Protein AF-A0AAW1CT05-F1 (afdb_monomer_lite)

Foldseek 3Di:
DDDDDDDDDDDDDDDPVCVVVVDDDDDDDFQWKKKDQALVVVLVVLVVLVVVAQKWKWAADPQAFTKIWRDDPVDIDIDTDPRIGIPDHDDDPDGQIFMFGSVVVNVVSVCSVLVARMWMWTGDDQKIWIWGHHPPDIDIDITGGDDD

pLDDT: mean 89.84, std 6.8, range [55.78, 96.56]

Radius of gyration: 18.21 Å; chains: 1; bounding box: 52×45×51 Å

InterPro domains:
  IPR007150 HUS1/Mec3 [PF04005] (3-143)
  IPR007150 HUS1/Mec3 [PTHR12900] (3-127)
  IPR016580 HUS1 [PIRSF011312] (3-146)
  IPR046938 DNA clamp superfamily [SSF55979] (34-139)

Secondary structure (DSSP, 8-state):
-PPP-------PPPPGGGGGGGSPPPPP--SEEEEES-HHHHHHHHHHHTTT-SEEEEEE-TTSEEEEEEEETTEEEEEEEEEEEEEEE---SS--EEEEEHHHHHHHHGGGGG--SEEEEEEETTEEEEEEE-SS-EEEEEEEPPP-

Structure (mmCIF, N/CA/C/O backbone):
data_AF-A0AAW1CT05-F1
#
_entry.id   AF-A0AAW1CT05-F1
#
loop_
_atom_site.group_PDB
_atom_site.id
_atom_site.type_symbol
_atom_site.label_atom_id
_atom_site.label_alt_id
_atom_site.label_comp_id
_atom_site.label_asym_id
_atom_site.label_entity_id
_atom_site.label_seq_id
_atom_site.pdbx_PDB_ins_code
_atom_site.Cartn_x
_atom_site.Cartn_y
_atom_site.Cartn_z
_atom_site.occupancy
_atom_site.B_iso_or_equiv
_atom_site.auth_seq_id
_atom_site.auth_comp_id
_atom_site.auth_asym_id
_atom_site.auth_atom_id
_atom_site.pdbx_PDB_model_num
ATOM 1 N N . MET A 1 1 ? 34.060 -22.403 -15.574 1.00 58.44 1 MET A N 1
ATOM 2 C CA . MET A 1 1 ? 32.983 -22.557 -16.577 1.00 58.44 1 MET A CA 1
ATOM 3 C C . MET A 1 1 ? 31.707 -21.970 -16.004 1.00 58.44 1 MET A C 1
ATOM 5 O O . MET A 1 1 ? 31.146 -22.552 -15.084 1.00 58.44 1 MET A O 1
ATOM 9 N N . THR A 1 2 ? 31.275 -20.808 -16.482 1.00 70.44 2 THR A N 1
ATOM 10 C CA . THR A 1 2 ? 29.950 -20.262 -16.170 1.00 70.44 2 THR A CA 1
ATOM 11 C C . THR A 1 2 ? 28.932 -20.961 -17.069 1.00 70.44 2 THR A C 1
ATOM 13 O O . THR A 1 2 ? 29.054 -20.934 -18.290 1.00 70.44 2 THR A O 1
ATOM 16 N N . ARG A 1 3 ? 27.970 -21.674 -16.474 1.00 81.94 3 ARG A N 1
ATOM 17 C CA . ARG A 1 3 ? 26.861 -22.288 -17.217 1.00 81.94 3 ARG A CA 1
ATOM 18 C C . ARG A 1 3 ? 25.986 -21.156 -17.760 1.00 81.94 3 ARG A C 1
ATOM 20 O O . ARG A 1 3 ? 25.518 -20.344 -16.967 1.00 81.94 3 ARG A O 1
ATOM 27 N N . SER A 1 4 ? 25.796 -21.076 -19.076 1.00 86.38 4 SER A N 1
ATOM 28 C CA . SER A 1 4 ? 24.830 -20.145 -19.664 1.00 86.38 4 SER A CA 1
ATOM 29 C C . SER A 1 4 ? 23.422 -20.730 -19.556 1.00 86.38 4 SER A C 1
ATOM 31 O O . SER A 1 4 ? 23.219 -21.932 -19.726 1.00 86.38 4 SER A O 1
ATOM 33 N N . CYS A 1 5 ? 22.451 -19.879 -19.237 1.00 89.94 5 CYS A N 1
ATOM 34 C CA . CYS A 1 5 ? 21.036 -20.220 -19.220 1.00 89.94 5 CYS A CA 1
ATOM 35 C C . CYS A 1 5 ? 20.295 -19.177 -20.057 1.00 89.94 5 CYS A C 1
ATOM 37 O O . CYS A 1 5 ? 20.534 -17.979 -19.899 1.00 89.94 5 CYS A O 1
ATOM 39 N N . VAL A 1 6 ? 19.451 -19.644 -20.972 1.00 94.44 6 VAL A N 1
ATOM 40 C CA . VAL A 1 6 ? 18.609 -18.811 -21.835 1.00 94.44 6 VAL A CA 1
ATOM 41 C C . VAL A 1 6 ? 17.160 -19.092 -21.458 1.00 94.44 6 VAL A C 1
ATOM 43 O O . VAL A 1 6 ? 16.780 -20.254 -21.310 1.00 94.44 6 VAL A O 1
ATOM 46 N N . HIS A 1 7 ? 16.375 -18.031 -21.269 1.00 93.94 7 HIS A N 1
ATOM 47 C CA . HIS A 1 7 ? 14.960 -18.114 -20.919 1.00 93.94 7 HIS A CA 1
ATOM 48 C C . HIS A 1 7 ? 14.109 -17.534 -22.046 1.00 93.94 7 HIS A C 1
ATOM 50 O O . HIS A 1 7 ? 14.104 -16.321 -22.256 1.00 93.94 7 HIS A O 1
ATOM 56 N N . ASP A 1 8 ? 13.345 -18.393 -22.712 1.00 95.31 8 ASP A N 1
ATOM 57 C CA . ASP A 1 8 ? 12.330 -17.970 -23.672 1.00 95.31 8 ASP A CA 1
ATOM 58 C C . ASP A 1 8 ? 11.027 -17.679 -22.920 1.00 95.31 8 ASP A C 1
ATOM 60 O O . ASP A 1 8 ? 10.306 -18.589 -22.504 1.00 95.31 8 ASP A O 1
ATOM 64 N N . ILE A 1 9 ? 10.747 -16.394 -22.689 1.00 94.81 9 ILE A N 1
ATOM 65 C CA . ILE A 1 9 ? 9.544 -15.952 -21.978 1.00 94.81 9 ILE A CA 1
ATOM 66 C C . ILE A 1 9 ? 8.423 -15.750 -23.006 1.00 94.81 9 ILE A C 1
ATOM 68 O O . ILE A 1 9 ? 8.514 -14.827 -23.819 1.00 94.81 9 ILE A O 1
ATOM 72 N N . PRO A 1 10 ? 7.354 -16.567 -22.996 1.00 95.31 10 PRO A N 1
ATOM 73 C CA . PRO A 1 10 ? 6.242 -16.378 -23.915 1.00 95.31 10 PRO A CA 1
ATOM 74 C C . PRO A 1 10 ? 5.524 -15.063 -23.602 1.00 95.31 10 PRO A C 1
ATOM 76 O O . PRO A 1 10 ? 5.143 -14.799 -22.460 1.00 95.31 10 PRO A O 1
ATOM 79 N N . VAL A 1 11 ? 5.308 -14.248 -24.632 1.00 95.50 11 VAL A N 1
ATOM 80 C CA . VAL A 1 11 ? 4.586 -12.976 -24.528 1.00 95.50 11 VAL A CA 1
ATOM 81 C C . VAL A 1 11 ? 3.229 -13.078 -25.213 1.00 95.50 11 VAL A C 1
ATOM 83 O O . VAL A 1 11 ? 3.098 -13.658 -26.290 1.00 95.50 11 VAL A O 1
ATOM 86 N N . ARG A 1 12 ? 2.201 -12.491 -24.593 1.00 94.75 12 ARG A N 1
ATOM 87 C CA . ARG A 1 12 ? 0.873 -12.344 -25.197 1.00 94.75 12 ARG A CA 1
ATOM 88 C C . ARG A 1 12 ? 0.716 -10.921 -25.715 1.00 94.75 12 ARG A C 1
ATOM 90 O O . ARG A 1 12 ? 0.751 -9.978 -24.929 1.00 94.75 12 ARG A O 1
ATOM 97 N N . ILE A 1 13 ? 0.501 -10.777 -27.018 1.00 94.62 13 ILE A N 1
ATOM 98 C CA . ILE A 1 13 ? 0.248 -9.475 -27.642 1.00 94.62 13 ILE A CA 1
ATOM 99 C C . ILE A 1 13 ? -1.183 -9.037 -27.310 1.00 94.62 13 ILE A C 1
ATOM 101 O O . ILE A 1 13 ? -2.133 -9.795 -27.502 1.00 94.62 13 ILE A O 1
ATOM 105 N N . ILE A 1 14 ? -1.333 -7.815 -26.801 1.00 95.00 14 ILE A N 1
ATOM 106 C CA . ILE A 1 14 ? -2.635 -7.188 -26.552 1.00 95.00 14 ILE A CA 1
ATOM 107 C C . ILE A 1 14 ? -3.051 -6.444 -27.825 1.00 95.00 14 ILE A C 1
ATOM 109 O O . ILE A 1 14 ? -2.284 -5.622 -28.332 1.00 95.00 14 ILE A O 1
ATOM 113 N N . HIS A 1 15 ? -4.251 -6.724 -28.344 1.00 96.56 15 HIS A N 1
ATOM 114 C CA . HIS A 1 15 ? -4.772 -6.062 -29.545 1.00 96.56 15 HIS A CA 1
ATOM 115 C C . HIS A 1 15 ? -4.958 -4.553 -29.319 1.00 96.56 15 HIS A C 1
ATOM 117 O O . HIS A 1 15 ? -5.323 -4.137 -28.218 1.00 96.56 15 HIS A O 1
ATOM 123 N N . ILE A 1 16 ? -4.731 -3.745 -30.361 1.00 95.06 16 ILE A N 1
ATOM 124 C CA . ILE A 1 16 ? -4.710 -2.273 -30.277 1.00 95.06 16 ILE A CA 1
ATOM 125 C C . ILE A 1 16 ? -6.012 -1.675 -29.726 1.00 95.06 16 ILE A C 1
ATOM 127 O O . ILE A 1 16 ? -5.979 -0.667 -29.022 1.00 95.06 16 ILE A O 1
ATOM 131 N N . ASP A 1 17 ? -7.145 -2.336 -29.964 1.00 95.75 17 ASP A N 1
ATOM 132 C CA . ASP A 1 17 ? -8.456 -1.896 -29.474 1.00 95.75 17 ASP A CA 1
ATOM 133 C C . ASP A 1 17 ? -8.528 -1.840 -27.940 1.00 95.75 17 ASP A C 1
ATOM 135 O O . ASP A 1 17 ? -9.188 -0.961 -27.387 1.00 95.75 17 ASP A O 1
ATOM 139 N N . TYR A 1 18 ? -7.788 -2.716 -27.249 1.00 94.62 18 TYR A N 1
ATOM 140 C CA . TYR A 1 18 ? -7.754 -2.773 -25.785 1.00 94.62 18 TYR A CA 1
ATOM 141 C C . TYR A 1 18 ? -6.718 -1.835 -25.167 1.00 94.62 18 TYR A C 1
ATOM 143 O O . TYR A 1 18 ? -6.731 -1.632 -23.958 1.00 94.62 18 TYR A O 1
ATOM 151 N N . TRP A 1 19 ? -5.821 -1.220 -25.949 1.00 93.69 19 TRP A N 1
ATOM 152 C CA . TRP A 1 19 ? -4.735 -0.393 -25.394 1.00 93.69 19 TRP A CA 1
ATOM 153 C C . TRP A 1 19 ? -5.250 0.786 -24.566 1.00 93.69 19 TRP A C 1
ATOM 155 O O . TRP A 1 19 ? -4.570 1.250 -23.653 1.00 93.69 19 TRP A O 1
ATOM 165 N N . ARG A 1 20 ? -6.470 1.257 -24.850 1.00 92.44 20 ARG A N 1
ATOM 166 C CA . ARG A 1 20 ? -7.122 2.326 -24.083 1.00 92.44 20 ARG A CA 1
ATOM 167 C C . ARG A 1 20 ? -7.347 1.948 -22.614 1.00 92.44 20 ARG A C 1
ATOM 169 O O . ARG A 1 20 ? -7.324 2.846 -21.782 1.00 92.44 20 ARG A O 1
ATOM 176 N N . GLU A 1 21 ? -7.517 0.662 -22.308 1.00 91.50 21 GLU A N 1
ATOM 177 C CA . GLU A 1 21 ? -7.719 0.139 -20.948 1.00 91.50 21 GLU A CA 1
ATOM 178 C C . GLU A 1 21 ? -6.416 0.073 -20.134 1.00 91.50 21 GLU A C 1
ATOM 180 O O . GLU A 1 21 ? -6.458 0.017 -18.910 1.00 91.50 21 GLU A O 1
ATOM 185 N N . PHE A 1 22 ? -5.257 0.124 -20.799 1.00 89.56 22 PHE A N 1
ATOM 186 C CA . PHE A 1 22 ? -3.927 0.062 -20.176 1.00 89.56 22 PHE A CA 1
ATOM 187 C C . PHE A 1 22 ? -3.249 1.432 -20.086 1.00 89.56 22 PHE A C 1
ATOM 189 O O . PHE A 1 22 ? -2.034 1.520 -19.907 1.00 89.56 22 PHE A O 1
ATOM 196 N N . LYS A 1 23 ? -4.015 2.515 -20.249 1.00 88.56 23 LYS A N 1
ATOM 197 C CA . LYS A 1 23 ? -3.496 3.866 -20.039 1.00 88.56 23 LYS A CA 1
ATOM 198 C C . LYS A 1 23 ? -3.170 4.086 -18.568 1.00 88.56 23 LYS A C 1
ATOM 200 O O . LYS A 1 23 ? -3.836 3.557 -17.682 1.00 88.56 23 LYS A O 1
ATOM 205 N N . GLU A 1 24 ? -2.156 4.908 -18.332 1.00 84.00 24 GLU A N 1
ATOM 206 C CA . GLU A 1 24 ? -1.824 5.366 -16.991 1.00 84.00 24 GLU A CA 1
ATOM 207 C C . GLU A 1 24 ? -3.035 6.076 -16.354 1.00 84.00 24 GLU A C 1
ATOM 209 O O . GLU A 1 24 ? -3.719 6.847 -17.043 1.00 84.00 24 GLU A O 1
ATOM 214 N N . PRO A 1 25 ? -3.331 5.817 -15.067 1.00 84.19 25 PRO A N 1
ATOM 215 C CA . PRO A 1 25 ? -4.362 6.550 -14.350 1.00 84.19 25 PRO A CA 1
ATOM 216 C C . PRO A 1 25 ? -4.079 8.060 -14.375 1.00 84.19 25 PRO A C 1
ATOM 218 O O . PRO A 1 25 ? -2.925 8.470 -14.242 1.00 84.19 25 PRO A O 1
ATOM 221 N N . PRO A 1 26 ? -5.106 8.913 -14.525 1.00 80.69 26 PRO A N 1
ATOM 222 C CA . PRO A 1 26 ? -4.906 10.354 -14.488 1.00 80.69 26 PRO A CA 1
ATOM 223 C C . PRO A 1 26 ? -4.407 10.801 -13.109 1.00 80.69 26 PRO A C 1
ATOM 225 O O . PRO A 1 26 ? -4.729 10.194 -12.085 1.00 80.69 26 PRO A O 1
ATOM 228 N N . VAL A 1 27 ? -3.657 11.903 -13.081 1.00 76.44 27 VAL A N 1
ATOM 229 C CA . VAL A 1 27 ? -3.294 12.573 -11.828 1.00 76.44 27 VAL A CA 1
ATOM 230 C C . VAL A 1 27 ? -4.569 13.115 -11.181 1.00 76.44 27 VAL A C 1
ATOM 232 O O . VAL A 1 27 ? -5.356 13.796 -11.835 1.00 76.44 27 VAL A O 1
ATOM 235 N N . LEU A 1 28 ? -4.777 12.784 -9.908 1.00 79.38 28 LEU A N 1
ATOM 236 C CA . LEU A 1 28 ? -5.954 13.177 -9.131 1.00 79.38 28 LEU A CA 1
ATOM 237 C C . LEU A 1 28 ? -5.635 14.389 -8.244 1.00 79.38 28 LEU A C 1
ATOM 239 O O . LEU A 1 28 ? -4.482 14.595 -7.861 1.00 79.38 28 LEU A O 1
ATOM 243 N N . GLU A 1 29 ? -6.656 15.164 -7.878 1.00 84.06 29 GLU A N 1
ATOM 244 C CA . GLU A 1 29 ? -6.528 16.268 -6.917 1.00 84.06 29 GLU A CA 1
ATOM 245 C C . GLU A 1 29 ? -6.493 15.729 -5.483 1.00 84.06 29 GLU A C 1
ATOM 247 O O . GLU A 1 29 ? -7.518 15.517 -4.845 1.00 84.06 29 GLU A O 1
ATOM 252 N N . TYR A 1 30 ? -5.301 15.443 -4.971 1.00 88.38 30 TYR A N 1
ATOM 253 C CA . TYR A 1 30 ? -5.159 14.776 -3.678 1.00 88.38 30 TYR A CA 1
ATOM 254 C C . TYR A 1 30 ? -5.579 15.660 -2.495 1.00 88.38 30 TYR A C 1
ATOM 256 O O . TYR A 1 30 ? -5.053 16.755 -2.311 1.00 88.38 30 TYR A O 1
ATOM 264 N N . SER A 1 31 ? -6.450 15.131 -1.633 1.00 89.75 31 SER A N 1
ATOM 265 C CA . SER A 1 31 ? -6.913 15.770 -0.395 1.00 89.75 31 SER A CA 1
ATOM 266 C C . SER A 1 31 ? -5.798 15.882 0.646 1.00 89.75 31 SER A C 1
ATOM 268 O O . SER A 1 31 ? -5.717 16.869 1.369 1.00 89.75 31 SER A O 1
ATOM 270 N N . ALA A 1 32 ? -4.916 14.880 0.712 1.00 91.88 32 ALA A N 1
ATOM 271 C CA . ALA A 1 32 ? -3.733 14.893 1.567 1.00 91.88 32 ALA A CA 1
ATOM 272 C C . ALA A 1 32 ? -2.582 14.096 0.960 1.00 91.88 32 ALA A C 1
ATOM 274 O O . ALA A 1 32 ? -2.789 13.146 0.203 1.00 91.88 32 ALA A O 1
ATOM 275 N N . THR A 1 33 ? -1.360 14.454 1.341 1.00 94.00 33 THR A N 1
ATOM 276 C CA . THR A 1 33 ? -0.134 13.734 0.999 1.00 94.00 33 THR A CA 1
ATOM 277 C C . THR A 1 33 ? 0.717 13.520 2.238 1.00 94.00 33 THR A C 1
ATOM 279 O O . THR A 1 33 ? 1.074 14.478 2.918 1.00 94.00 33 THR A O 1
ATOM 282 N N . ILE A 1 34 ? 1.089 12.270 2.495 1.00 94.69 34 ILE A N 1
ATOM 283 C CA . ILE A 1 34 ? 1.986 11.868 3.578 1.00 94.69 34 ILE A CA 1
ATOM 284 C C . ILE A 1 34 ? 3.281 11.332 2.979 1.00 94.69 34 ILE A C 1
ATOM 286 O O . ILE A 1 34 ? 3.262 10.545 2.032 1.00 94.69 34 ILE A O 1
ATOM 290 N N . GLU A 1 35 ? 4.407 11.706 3.574 1.00 93.75 35 GLU A N 1
ATOM 291 C CA . GLU A 1 35 ? 5.710 11.164 3.211 1.00 93.75 35 GLU A CA 1
ATOM 292 C C . GLU A 1 35 ? 6.127 10.043 4.164 1.00 93.75 35 GLU A C 1
ATOM 294 O O . GLU A 1 35 ? 6.135 10.204 5.381 1.00 93.75 35 GLU A O 1
ATOM 299 N N . ILE A 1 36 ? 6.520 8.898 3.607 1.00 92.31 36 ILE A N 1
ATOM 300 C CA . ILE A 1 36 ? 7.064 7.765 4.352 1.00 92.31 36 ILE A CA 1
ATOM 301 C C . ILE A 1 36 ? 8.496 7.509 3.891 1.00 92.31 36 ILE A C 1
ATOM 303 O O . ILE A 1 36 ? 8.740 7.108 2.752 1.00 92.31 36 ILE A O 1
ATOM 307 N N . GLY A 1 37 ? 9.447 7.679 4.811 1.00 85.38 37 GLY A N 1
ATOM 308 C CA . GLY A 1 37 ? 10.859 7.396 4.540 1.00 85.38 37 GLY A CA 1
ATOM 309 C C . GLY A 1 37 ? 11.216 5.905 4.561 1.00 85.38 37 GLY A C 1
ATOM 310 O O . GLY A 1 37 ? 12.182 5.494 3.931 1.00 85.38 37 GLY A O 1
ATOM 311 N N . ASN A 1 38 ? 10.469 5.066 5.290 1.00 83.56 38 ASN A N 1
ATOM 312 C CA . ASN A 1 38 ? 10.747 3.628 5.359 1.00 83.56 38 ASN A CA 1
ATOM 313 C C . ASN A 1 38 ? 9.466 2.792 5.510 1.00 83.56 38 ASN A C 1
ATOM 315 O O . ASN A 1 38 ? 8.825 2.796 6.567 1.00 83.56 38 ASN A O 1
ATOM 319 N N . LEU A 1 39 ? 9.145 2.014 4.472 1.00 89.50 39 LEU A N 1
ATOM 320 C CA . LEU A 1 39 ? 7.961 1.152 4.424 1.00 89.50 39 LEU A CA 1
ATOM 321 C C . LEU A 1 39 ? 8.018 -0.036 5.395 1.00 89.50 39 LEU A C 1
ATOM 323 O O . LEU A 1 39 ? 6.969 -0.532 5.802 1.00 89.50 39 LEU A O 1
ATOM 327 N N . LYS A 1 40 ? 9.203 -0.454 5.853 1.00 90.38 40 LYS A N 1
ATOM 328 C CA . LYS A 1 40 ? 9.382 -1.652 6.689 1.00 90.38 40 LYS A CA 1
ATOM 329 C C . LYS A 1 40 ? 8.675 -1.589 8.021 1.00 90.38 40 LYS A C 1
ATOM 331 O O . LYS A 1 40 ? 8.119 -2.586 8.486 1.00 90.38 40 LYS A O 1
ATOM 336 N N . LYS A 1 41 ? 8.668 -0.413 8.646 1.00 90.19 41 LYS A N 1
ATOM 337 C CA . LYS A 1 41 ? 7.947 -0.216 9.909 1.00 90.19 41 LYS A CA 1
ATOM 338 C C . LYS A 1 41 ? 6.441 -0.362 9.694 1.00 90.19 41 LYS A C 1
ATOM 340 O O . LYS A 1 41 ? 5.795 -1.068 10.463 1.00 90.19 41 LYS A O 1
ATOM 345 N N . VAL A 1 42 ? 5.916 0.235 8.626 1.00 92.56 42 VAL A N 1
ATOM 346 C CA . VAL A 1 42 ? 4.495 0.156 8.260 1.00 92.56 42 VAL A CA 1
ATOM 347 C C . VAL A 1 42 ? 4.120 -1.287 7.917 1.00 92.56 42 VAL A C 1
ATOM 349 O O . VAL A 1 42 ? 3.189 -1.832 8.506 1.00 92.56 42 VAL A O 1
ATOM 352 N N . ARG A 1 43 ? 4.911 -1.960 7.070 1.00 94.06 43 ARG A N 1
ATOM 353 C CA . ARG A 1 43 ? 4.724 -3.369 6.694 1.00 94.06 43 ARG A CA 1
ATOM 354 C C . ARG A 1 43 ? 4.663 -4.284 7.910 1.00 94.06 43 ARG A C 1
ATOM 356 O O . ARG A 1 43 ? 3.747 -5.091 8.016 1.00 94.06 43 ARG A O 1
ATOM 363 N N . ASN A 1 44 ? 5.610 -4.153 8.839 1.00 93.81 44 ASN A N 1
ATOM 364 C CA . ASN A 1 44 ? 5.670 -4.996 1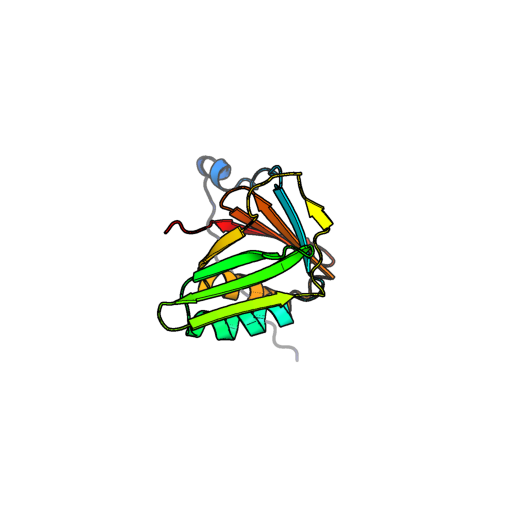0.035 1.00 93.81 44 ASN A CA 1
ATOM 365 C C . ASN A 1 44 ? 4.434 -4.838 10.932 1.00 93.81 44 ASN A C 1
ATOM 367 O O . ASN A 1 44 ? 4.002 -5.810 11.552 1.00 93.81 44 ASN A O 1
ATOM 371 N N . VAL A 1 45 ? 3.871 -3.629 11.015 1.00 94.31 45 VAL A N 1
ATOM 372 C CA . VAL A 1 45 ? 2.620 -3.386 11.746 1.00 94.31 45 VAL A CA 1
ATOM 373 C C . VAL A 1 45 ? 1.451 -4.035 11.007 1.00 94.31 45 VAL A C 1
ATOM 375 O O . VAL A 1 45 ? 0.715 -4.816 11.607 1.00 94.31 45 VAL A O 1
ATOM 378 N N . ILE A 1 46 ? 1.332 -3.810 9.696 1.00 95.25 46 ILE A N 1
ATOM 379 C CA . ILE A 1 46 ? 0.281 -4.411 8.863 1.00 95.25 46 ILE A CA 1
ATOM 380 C C . ILE A 1 46 ? 0.339 -5.948 8.874 1.00 95.25 46 ILE A C 1
ATOM 382 O O . ILE A 1 46 ? -0.700 -6.597 8.941 1.00 95.25 46 ILE A O 1
ATOM 386 N N . GLU A 1 47 ? 1.528 -6.554 8.882 1.00 95.44 47 GLU A N 1
ATOM 387 C CA . GLU A 1 47 ? 1.726 -8.009 8.993 1.00 95.44 47 GLU A CA 1
ATOM 388 C C . GLU A 1 47 ? 1.086 -8.591 10.263 1.00 95.44 47 GLU A C 1
ATOM 390 O O . GLU A 1 47 ? 0.594 -9.720 10.251 1.00 95.44 47 GLU A O 1
ATOM 395 N N . ARG A 1 48 ? 1.078 -7.827 11.361 1.00 94.69 48 ARG A N 1
ATOM 396 C CA . ARG A 1 48 ? 0.422 -8.223 12.614 1.00 94.69 48 ARG A CA 1
ATOM 397 C C . ARG A 1 48 ? -1.075 -7.931 12.562 1.00 94.69 48 ARG A C 1
ATOM 399 O O . ARG A 1 48 ? -1.866 -8.815 12.876 1.00 94.69 48 ARG A O 1
ATOM 406 N N . LEU A 1 49 ? -1.461 -6.734 12.117 1.00 93.88 49 LEU A N 1
ATOM 407 C CA . LEU A 1 49 ? -2.862 -6.302 12.079 1.00 93.88 49 LEU A CA 1
ATOM 408 C C . LEU A 1 49 ? -3.718 -7.135 11.116 1.00 93.88 49 LEU A C 1
ATOM 410 O O . LEU A 1 49 ? -4.844 -7.474 11.466 1.00 93.88 49 LEU A O 1
ATOM 414 N N . LYS A 1 50 ? -3.178 -7.566 9.967 1.00 94.44 50 LYS A N 1
ATOM 415 C CA . LYS A 1 50 ? -3.907 -8.404 8.992 1.00 94.44 50 LYS A CA 1
ATOM 416 C C . LYS A 1 50 ? -4.343 -9.766 9.547 1.00 94.44 50 LYS A C 1
ATOM 418 O O . LYS A 1 50 ? -5.184 -10.428 8.946 1.00 94.44 50 LYS A O 1
ATOM 423 N N . LYS A 1 51 ? -3.723 -10.226 10.644 1.00 93.44 51 LYS A N 1
ATOM 424 C CA . LYS A 1 51 ? -4.095 -11.471 11.339 1.00 93.44 51 LYS A CA 1
ATOM 425 C C . LYS A 1 51 ? -5.282 -11.269 12.280 1.00 93.44 51 LYS A C 1
ATOM 427 O O . LYS A 1 51 ? -5.910 -12.249 12.658 1.00 93.44 51 LYS A O 1
ATOM 432 N N . LEU A 1 52 ? -5.551 -10.022 12.665 1.00 92.38 52 LEU A N 1
ATOM 433 C CA . LEU A 1 52 ? -6.583 -9.647 13.628 1.00 92.38 52 LEU A CA 1
ATOM 434 C C . LEU A 1 52 ? -7.824 -9.069 12.935 1.00 92.38 52 LEU A C 1
ATOM 436 O O . LEU A 1 52 ? -8.938 -9.402 13.324 1.00 92.38 52 LEU A O 1
ATOM 440 N N . CYS A 1 53 ? -7.631 -8.248 11.895 1.00 92.88 53 CYS A N 1
ATOM 441 C CA . CYS A 1 53 ? -8.708 -7.665 11.096 1.00 92.88 53 CYS A CA 1
ATOM 442 C C . CYS A 1 53 ? -8.466 -7.851 9.590 1.00 92.88 53 CYS A C 1
ATOM 444 O O . CYS A 1 53 ? -7.340 -7.668 9.119 1.00 92.88 53 CYS A O 1
ATOM 446 N N . PRO A 1 54 ? -9.523 -8.138 8.806 1.00 93.94 54 PRO A N 1
ATOM 447 C CA . PRO A 1 54 ? -9.439 -8.164 7.346 1.00 93.94 54 PRO A CA 1
ATOM 448 C C . PRO A 1 54 ? -9.307 -6.763 6.734 1.00 93.94 54 PRO A C 1
ATOM 450 O O . PRO A 1 54 ? -8.791 -6.636 5.626 1.00 93.94 54 PRO A O 1
ATOM 453 N N . TYR A 1 55 ? -9.728 -5.720 7.455 1.00 94.94 55 TYR A N 1
ATOM 454 C CA . TYR A 1 55 ? -9.701 -4.333 6.998 1.00 94.94 55 TYR A CA 1
ATOM 455 C C . TYR A 1 55 ? -8.987 -3.429 7.996 1.00 94.94 55 TYR A C 1
ATOM 457 O O . TYR A 1 55 ? -9.056 -3.649 9.206 1.00 94.94 55 TYR A O 1
ATOM 465 N N . ILE A 1 56 ? -8.316 -2.404 7.476 1.00 95.06 56 ILE A N 1
ATOM 466 C CA . ILE A 1 56 ? -7.576 -1.410 8.255 1.00 95.06 56 ILE A CA 1
ATOM 467 C C . ILE A 1 56 ? -7.969 -0.025 7.745 1.00 95.06 56 ILE A C 1
ATOM 469 O O . ILE A 1 56 ? -7.966 0.215 6.537 1.00 95.06 56 ILE A O 1
ATOM 473 N N . LYS A 1 57 ? -8.313 0.878 8.663 1.00 94.31 57 LYS A N 1
ATOM 474 C CA . LYS A 1 57 ? -8.496 2.304 8.376 1.00 94.31 57 LYS A CA 1
ATOM 475 C C . LYS A 1 57 ? -7.108 2.951 8.319 1.00 94.31 57 LYS A C 1
ATOM 477 O O . LYS A 1 57 ? -6.345 2.839 9.278 1.00 94.31 57 LYS A O 1
ATOM 482 N N . LEU A 1 58 ? -6.766 3.573 7.197 1.00 94.19 58 LEU A N 1
ATOM 483 C CA . LEU A 1 58 ? -5.522 4.311 6.968 1.00 94.19 58 LEU A CA 1
ATOM 484 C C . LEU A 1 58 ? -5.871 5.786 6.773 1.00 94.19 58 LEU A C 1
ATOM 486 O O . LEU A 1 58 ? -6.763 6.086 5.987 1.00 94.19 58 LEU A O 1
ATOM 490 N N . GLY A 1 59 ? -5.183 6.696 7.450 1.00 92.75 59 GLY A N 1
ATOM 491 C CA . GLY A 1 59 ? -5.491 8.123 7.369 1.00 92.75 59 GLY A CA 1
ATOM 492 C C . GLY A 1 59 ? -4.459 8.994 8.068 1.00 92.75 59 GLY A C 1
ATOM 493 O O . GLY A 1 59 ? -3.317 8.576 8.283 1.00 92.75 59 GLY A O 1
ATOM 494 N N . THR A 1 60 ? -4.877 10.195 8.446 1.00 91.31 60 THR A N 1
ATOM 495 C CA . THR A 1 60 ? -4.070 11.171 9.188 1.00 91.31 60 THR A CA 1
ATOM 496 C C . THR A 1 60 ? -4.543 11.297 10.636 1.00 91.31 60 THR A C 1
ATOM 498 O O . THR A 1 60 ? -5.738 11.288 10.906 1.00 91.31 60 THR A O 1
ATOM 501 N N . SER A 1 61 ? -3.620 11.448 11.585 1.00 89.88 61 SER A N 1
ATOM 502 C CA . SER A 1 61 ? -3.941 11.872 12.951 1.00 89.88 61 SER A CA 1
ATOM 503 C C . SER A 1 61 ? -4.223 13.376 13.009 1.00 89.88 61 SER A C 1
ATOM 505 O O . SER A 1 61 ? -3.779 14.115 12.135 1.00 89.88 61 SER A O 1
ATOM 507 N N . GLN A 1 62 ? -4.836 13.844 14.101 1.00 84.69 62 GLN A N 1
ATOM 508 C CA . GLN A 1 62 ? -5.020 15.280 14.380 1.00 84.69 62 GLN A CA 1
ATOM 509 C C . GLN A 1 62 ? -3.692 16.058 14.370 1.00 84.69 62 GLN A C 1
ATOM 511 O O . GLN A 1 62 ? -3.638 17.181 13.887 1.00 84.69 62 GLN A O 1
ATOM 516 N N . ASP A 1 63 ? -2.601 15.424 14.810 1.00 85.38 63 ASP A N 1
ATOM 517 C CA . ASP A 1 63 ? -1.255 16.017 14.788 1.00 85.38 63 ASP A CA 1
ATOM 518 C C . ASP A 1 63 ? -0.557 15.960 13.407 1.00 85.38 63 ASP A C 1
ATOM 520 O O . ASP A 1 63 ? 0.634 16.246 13.304 1.00 85.38 63 ASP A O 1
ATOM 524 N N . GLY A 1 64 ? -1.249 15.527 12.345 1.00 87.62 64 GLY A N 1
ATOM 525 C CA . GLY A 1 64 ? -0.691 15.477 10.989 1.00 87.62 64 GLY A CA 1
ATOM 526 C C . GLY A 1 64 ? 0.305 14.337 10.741 1.00 87.62 64 GLY A C 1
ATOM 527 O O . GLY A 1 64 ? 1.241 14.495 9.962 1.00 87.62 64 GLY A O 1
ATOM 528 N N . PHE A 1 65 ? 0.134 13.176 11.379 1.00 92.31 65 PHE A N 1
ATOM 529 C CA . PHE A 1 65 ? 0.946 11.979 11.128 1.00 92.31 65 PHE A CA 1
ATOM 530 C C . PHE A 1 65 ? 0.121 10.861 10.498 1.00 92.31 65 PHE A C 1
ATOM 532 O O . PHE A 1 65 ? -1.093 10.798 10.670 1.00 92.31 65 PHE A O 1
ATOM 539 N N . LEU A 1 66 ? 0.778 9.913 9.829 1.00 94.06 66 LEU A N 1
ATOM 540 C CA . LEU A 1 66 ? 0.112 8.690 9.380 1.00 94.06 66 LEU A CA 1
ATOM 541 C C . LEU A 1 66 ? -0.483 7.923 10.567 1.00 94.06 66 LEU A C 1
ATOM 543 O O . LEU A 1 66 ? 0.223 7.576 11.521 1.00 94.06 66 LEU A O 1
ATOM 547 N N . CYS A 1 67 ? -1.764 7.591 10.457 1.00 94.44 67 CYS A N 1
ATOM 548 C CA . CYS A 1 67 ? -2.517 6.823 11.434 1.00 94.44 67 CYS A CA 1
ATOM 549 C C . CYS A 1 67 ? -3.079 5.547 10.797 1.00 94.44 67 CYS A C 1
ATOM 551 O O . CYS A 1 67 ? -3.562 5.557 9.663 1.00 94.44 67 CYS A O 1
ATOM 553 N N . MET A 1 68 ? -3.013 4.440 11.537 1.00 94.31 68 MET A N 1
ATOM 554 C CA . MET A 1 68 ? -3.628 3.165 11.177 1.00 94.31 68 MET A CA 1
ATOM 555 C C . MET A 1 68 ? -4.506 2.675 12.313 1.00 94.31 68 MET A C 1
ATOM 557 O O . MET A 1 68 ? -4.017 2.541 13.433 1.00 94.31 68 MET A O 1
ATOM 561 N N . ALA A 1 69 ? -5.756 2.344 12.018 1.00 94.06 69 ALA A N 1
ATOM 562 C CA . ALA A 1 69 ? -6.679 1.772 12.984 1.00 94.06 69 ALA A CA 1
ATOM 563 C C . ALA A 1 69 ? -7.214 0.417 12.503 1.00 94.06 69 ALA A C 1
ATOM 565 O O . ALA A 1 69 ? -7.669 0.266 11.366 1.00 94.06 69 ALA A O 1
ATOM 566 N N . ALA A 1 70 ? -7.151 -0.576 13.384 1.00 94.50 70 ALA A N 1
ATOM 567 C CA . ALA A 1 70 ? -7.779 -1.877 13.221 1.00 94.50 70 ALA A CA 1
ATOM 568 C C . ALA A 1 70 ? -8.812 -2.052 14.333 1.00 94.50 70 ALA A C 1
ATOM 570 O O . ALA A 1 70 ? -8.478 -2.008 15.518 1.00 94.50 70 ALA A O 1
ATOM 571 N N . GLU A 1 71 ? -10.060 -2.248 13.931 1.00 91.94 71 GLU A N 1
ATOM 572 C CA . GLU A 1 71 ? -11.212 -2.262 14.823 1.00 91.94 71 GLU A CA 1
ATOM 573 C C . GLU A 1 71 ? -12.020 -3.544 14.616 1.00 91.94 71 GLU A C 1
ATOM 575 O O . GLU A 1 71 ? -12.221 -3.997 13.484 1.00 91.94 71 GLU A O 1
ATOM 580 N N . SER A 1 72 ? -12.449 -4.133 15.727 1.00 89.50 72 SER A N 1
ATOM 581 C CA . SER A 1 72 ? -13.309 -5.308 15.817 1.00 89.50 72 SER A CA 1
ATOM 582 C C . SER A 1 72 ? -14.177 -5.189 17.073 1.00 89.50 72 SER A C 1
ATOM 584 O O . SER A 1 72 ? -13.929 -4.349 17.933 1.00 89.50 72 SER A O 1
ATOM 586 N N . GLN A 1 73 ? -15.164 -6.069 17.238 1.00 90.50 73 GLN A N 1
ATOM 587 C CA . GLN A 1 73 ? -16.013 -6.095 18.435 1.00 90.50 73 GLN A CA 1
ATOM 588 C C . GLN A 1 73 ? -15.216 -6.302 19.734 1.00 90.50 73 GLN A C 1
ATOM 590 O O . GLN A 1 73 ? -15.630 -5.847 20.794 1.00 90.50 73 GLN A O 1
ATOM 595 N N . ALA A 1 74 ? -14.076 -6.994 19.659 1.00 91.56 74 ALA A N 1
ATOM 596 C CA . ALA A 1 74 ? -13.270 -7.340 20.827 1.00 91.56 74 ALA A CA 1
ATOM 597 C C . ALA A 1 74 ? -12.100 -6.379 21.093 1.00 91.56 74 ALA A C 1
ATOM 599 O O . ALA A 1 74 ? -11.509 -6.434 22.171 1.00 91.56 74 ALA A O 1
ATOM 600 N N . PHE A 1 75 ? -11.709 -5.544 20.125 1.00 92.31 75 PHE A N 1
ATOM 601 C CA . PHE A 1 75 ? -10.540 -4.680 20.276 1.00 92.31 75 PHE A CA 1
ATOM 602 C C . PHE A 1 75 ? -10.569 -3.468 19.348 1.00 92.31 75 PHE A C 1
ATOM 604 O O . PHE A 1 75 ? -11.104 -3.507 18.241 1.00 92.31 75 PHE A O 1
ATOM 611 N N . ASN A 1 76 ? -9.863 -2.427 19.778 1.00 93.75 76 ASN A N 1
ATOM 612 C CA . ASN A 1 76 ? -9.489 -1.293 18.953 1.00 93.75 76 ASN A CA 1
ATOM 613 C C . ASN A 1 76 ? -7.979 -1.074 19.094 1.00 93.75 76 ASN A C 1
ATOM 615 O O . ASN A 1 76 ? -7.464 -0.914 20.202 1.00 93.75 76 ASN A O 1
ATOM 619 N N . CYS A 1 77 ? -7.261 -1.126 17.976 1.00 94.62 77 CYS A N 1
ATOM 620 C CA . CYS A 1 77 ? -5.826 -0.903 17.921 1.00 94.62 77 CYS A CA 1
ATOM 621 C C . CYS A 1 77 ? -5.527 0.261 16.982 1.00 94.62 77 CYS A C 1
ATOM 623 O O . CYS A 1 77 ? -5.801 0.177 15.786 1.00 94.62 77 CYS A O 1
ATOM 625 N N . ILE A 1 78 ? -4.911 1.313 17.519 1.00 94.25 78 ILE A N 1
ATOM 626 C CA . ILE A 1 78 ? -4.501 2.499 16.767 1.00 94.25 78 ILE A CA 1
ATOM 627 C C . ILE A 1 78 ? -2.977 2.598 16.808 1.00 94.25 78 ILE A C 1
ATOM 629 O O . ILE A 1 78 ? -2.359 2.495 17.866 1.00 94.25 78 ILE A O 1
ATOM 633 N N . THR A 1 79 ? -2.360 2.786 15.646 1.00 94.69 79 THR A N 1
ATOM 634 C CA . THR A 1 79 ? -0.916 2.977 15.491 1.00 94.69 79 THR A CA 1
ATOM 635 C C . THR A 1 79 ? -0.642 4.295 14.780 1.00 94.69 79 THR A C 1
ATOM 637 O O . THR A 1 79 ? -1.091 4.496 13.655 1.00 94.69 79 THR A O 1
ATOM 640 N N . ILE A 1 80 ? 0.148 5.163 15.412 1.00 94.88 80 ILE A N 1
ATOM 641 C CA . ILE A 1 80 ? 0.535 6.473 14.873 1.00 94.88 80 ILE A CA 1
ATOM 642 C C . ILE A 1 80 ? 2.022 6.450 14.506 1.00 94.88 80 ILE A C 1
ATOM 644 O O . ILE A 1 80 ? 2.875 6.110 15.333 1.00 94.88 80 ILE A O 1
ATOM 648 N N . PHE A 1 81 ? 2.355 6.841 13.276 1.00 93.62 81 PHE A N 1
ATOM 649 C CA . PHE A 1 81 ? 3.730 6.884 12.778 1.00 93.62 81 PHE A CA 1
ATOM 650 C C . PHE A 1 81 ? 4.262 8.314 12.786 1.00 93.62 81 PHE A C 1
ATOM 652 O O . PHE A 1 81 ? 4.206 9.022 11.788 1.00 93.62 81 PHE A O 1
ATOM 659 N N . LYS A 1 82 ? 4.895 8.705 13.894 1.00 90.88 82 LYS A N 1
ATOM 660 C CA . LYS A 1 82 ? 5.490 10.047 14.065 1.00 90.88 82 LYS A CA 1
ATOM 661 C C . LYS A 1 82 ? 6.563 10.420 13.027 1.00 90.88 82 LYS A C 1
ATOM 663 O O . LYS A 1 82 ? 6.869 11.587 12.853 1.00 90.88 82 LYS A O 1
ATOM 668 N N . ASN A 1 83 ? 7.142 9.433 12.338 1.00 88.62 83 ASN A N 1
ATOM 669 C CA . ASN A 1 83 ? 8.144 9.647 11.282 1.00 88.62 83 ASN A CA 1
ATOM 670 C C . ASN A 1 83 ? 7.532 9.694 9.871 1.00 88.62 83 ASN A C 1
ATOM 672 O O . ASN A 1 83 ? 8.267 9.577 8.893 1.00 88.62 83 ASN A O 1
ATOM 676 N N . ALA A 1 84 ? 6.205 9.761 9.767 1.00 91.94 84 ALA A N 1
ATOM 677 C CA . ALA A 1 84 ? 5.485 9.882 8.510 1.00 91.94 84 ALA A CA 1
ATOM 678 C C . ALA A 1 84 ? 4.561 11.107 8.580 1.00 91.94 84 ALA A C 1
ATOM 680 O O . ALA A 1 84 ? 3.363 10.950 8.839 1.00 91.94 84 ALA A O 1
ATOM 681 N N . PRO A 1 85 ? 5.128 12.322 8.469 1.00 92.62 85 PRO A N 1
ATOM 682 C CA . PRO A 1 85 ? 4.365 13.551 8.566 1.00 92.62 85 PRO A CA 1
ATOM 683 C C . PRO A 1 85 ? 3.570 13.822 7.288 1.00 92.62 85 PRO A C 1
ATOM 685 O O . PRO A 1 85 ? 3.954 13.452 6.171 1.00 92.62 85 PRO A O 1
ATOM 688 N N . LEU A 1 86 ? 2.470 14.529 7.475 1.00 92.12 86 LEU A N 1
ATOM 689 C CA . LEU A 1 86 ? 1.702 15.170 6.431 1.00 92.12 86 LEU A CA 1
ATOM 690 C C . LEU A 1 86 ? 2.554 16.258 5.762 1.00 92.12 86 LEU A C 1
ATOM 692 O O . LEU A 1 86 ? 3.170 17.087 6.425 1.00 92.12 86 LEU A O 1
ATOM 696 N N . THR A 1 87 ? 2.609 16.231 4.436 1.00 90.25 87 THR A N 1
ATOM 697 C CA . THR A 1 87 ? 3.352 17.195 3.612 1.00 90.25 87 THR A CA 1
ATOM 698 C C . THR A 1 87 ? 2.429 18.233 2.983 1.00 90.25 87 THR A C 1
ATOM 700 O O . THR A 1 87 ? 2.815 19.385 2.825 1.00 90.25 87 THR A O 1
ATOM 703 N N . ALA A 1 88 ? 1.215 17.826 2.612 1.00 86.62 88 ALA A N 1
ATOM 704 C CA . ALA A 1 88 ? 0.210 18.702 2.025 1.00 86.62 88 ALA A CA 1
ATOM 705 C C . ALA A 1 88 ? -1.186 18.214 2.412 1.00 86.62 88 ALA A C 1
ATOM 707 O O . ALA A 1 88 ? -1.411 17.005 2.461 1.00 86.62 88 ALA A O 1
ATOM 708 N N . GLN A 1 89 ? -2.107 19.143 2.647 1.00 85.00 89 GLN A N 1
ATOM 709 C CA . GLN A 1 89 ? -3.520 18.874 2.891 1.00 85.00 89 GLN A CA 1
ATOM 710 C C . GLN A 1 89 ? -4.351 20.041 2.359 1.00 85.00 89 GLN A C 1
ATOM 712 O O . GLN A 1 89 ? -3.950 21.196 2.491 1.00 85.00 89 GLN A O 1
ATOM 717 N N . ILE A 1 90 ? -5.488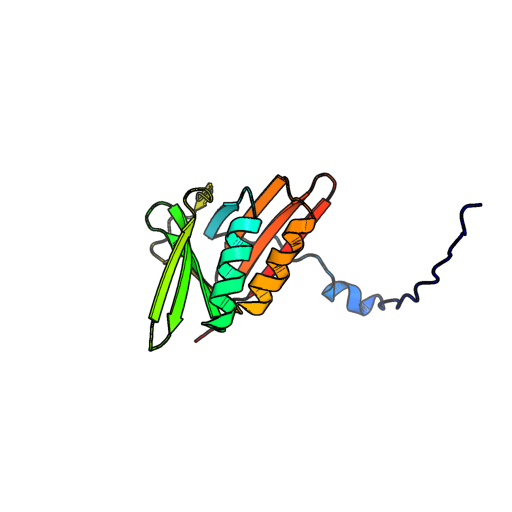 19.723 1.749 1.00 83.38 90 ILE A N 1
ATOM 718 C CA . ILE A 1 90 ? -6.524 20.698 1.411 1.00 83.38 90 ILE A CA 1
ATOM 719 C C . ILE A 1 90 ? -7.335 20.958 2.683 1.00 83.38 90 ILE A C 1
ATOM 721 O O . ILE A 1 90 ? -7.673 20.014 3.395 1.00 83.38 90 ILE A O 1
ATOM 725 N N . GLU A 1 91 ? -7.622 22.223 2.989 1.00 72.19 91 GLU A N 1
ATOM 726 C CA . GLU A 1 91 ? -8.456 22.592 4.136 1.00 72.19 91 GLU A CA 1
ATOM 727 C C . GLU A 1 91 ? -9.870 22.023 3.955 1.00 72.19 91 GLU A C 1
ATOM 729 O O . GLU A 1 91 ? -10.686 22.545 3.197 1.00 72.19 91 GLU A O 1
ATOM 734 N N . THR A 1 92 ? -10.138 20.910 4.633 1.00 71.38 92 THR A N 1
ATOM 735 C CA . THR A 1 92 ? -11.429 20.225 4.649 1.00 71.38 92 THR A CA 1
ATOM 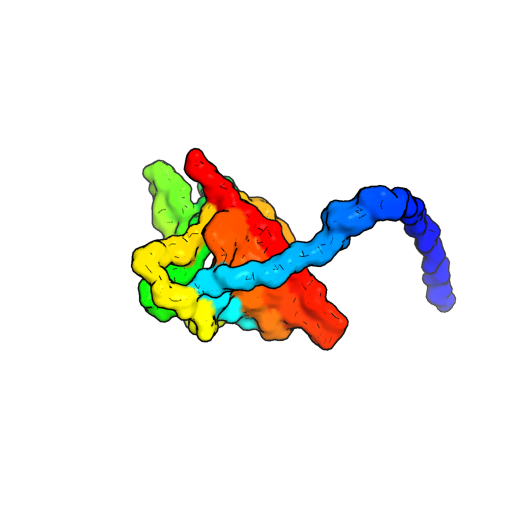736 C C . THR A 1 92 ? -11.756 19.814 6.077 1.00 71.38 92 THR A C 1
ATOM 738 O O . THR A 1 92 ? -10.890 19.287 6.773 1.00 71.38 92 THR A O 1
ATOM 741 N N . ASP A 1 93 ? -13.011 19.999 6.487 1.00 67.00 93 ASP A N 1
ATOM 742 C CA . ASP A 1 93 ? -13.519 19.564 7.801 1.00 67.00 93 ASP A CA 1
ATOM 743 C C . ASP A 1 93 ? -13.699 18.035 7.900 1.00 67.00 93 ASP A C 1
ATOM 745 O O . ASP A 1 93 ? -13.952 17.494 8.976 1.00 67.00 93 ASP A O 1
ATOM 749 N N . GLU A 1 94 ? -13.583 17.318 6.779 1.00 74.75 94 GLU A N 1
ATOM 750 C CA . GLU A 1 94 ? -13.756 15.867 6.721 1.00 74.75 94 GLU A CA 1
ATOM 751 C C . GLU A 1 94 ? -12.494 15.108 7.155 1.00 74.75 94 GLU A C 1
ATOM 753 O O . GLU A 1 94 ? -11.364 15.466 6.811 1.00 74.75 94 GLU A O 1
ATOM 758 N N . GLU A 1 95 ? -12.690 14.006 7.887 1.00 78.62 95 GLU A N 1
ATOM 759 C CA . GLU A 1 95 ? -11.602 13.114 8.282 1.00 78.62 95 GLU A CA 1
ATOM 760 C C . GLU A 1 95 ? -11.014 12.408 7.054 1.00 78.62 95 GLU A C 1
ATOM 762 O O . GLU A 1 95 ? -11.673 11.607 6.387 1.00 78.62 95 GLU A O 1
ATOM 767 N N . ILE A 1 96 ? -9.731 12.656 6.785 1.00 86.69 96 ILE A N 1
ATOM 768 C CA . ILE A 1 96 ? -9.022 12.028 5.672 1.00 86.69 96 ILE A CA 1
ATOM 769 C C . ILE A 1 96 ? -8.598 10.617 6.083 1.00 86.69 96 ILE A C 1
ATOM 771 O O . ILE A 1 96 ? -7.495 10.378 6.588 1.00 86.69 96 ILE A O 1
ATOM 775 N N . CYS A 1 97 ? -9.500 9.663 5.865 1.00 89.44 97 CYS A N 1
ATOM 776 C CA . CYS A 1 97 ? -9.247 8.249 6.087 1.00 89.44 97 CYS A CA 1
ATOM 777 C C . CYS A 1 97 ? -9.881 7.372 4.999 1.00 89.44 97 CYS A C 1
ATOM 779 O O . CYS A 1 97 ? -10.859 7.731 4.350 1.00 89.44 97 CYS A O 1
ATOM 781 N N . ALA A 1 98 ? -9.305 6.192 4.792 1.00 92.31 98 ALA A N 1
ATOM 782 C CA . ALA A 1 98 ? -9.813 5.190 3.868 1.00 92.31 98 ALA A CA 1
ATOM 783 C C . ALA A 1 98 ? -9.649 3.787 4.460 1.00 92.31 98 ALA A C 1
ATOM 785 O O . ALA A 1 98 ? -8.631 3.452 5.073 1.00 92.31 98 ALA A O 1
ATOM 786 N N . ARG A 1 99 ? -10.669 2.948 4.277 1.00 93.69 99 ARG A N 1
ATOM 787 C CA . ARG A 1 99 ? -10.718 1.573 4.782 1.00 93.69 99 ARG A CA 1
ATOM 788 C C . ARG A 1 99 ? -10.223 0.624 3.700 1.00 93.69 99 ARG A C 1
ATOM 790 O O . ARG A 1 99 ? -10.846 0.500 2.656 1.00 93.69 99 ARG A O 1
ATOM 797 N N . ILE A 1 100 ? -9.126 -0.084 3.939 1.00 94.94 100 ILE A N 1
ATOM 798 C CA . ILE A 1 100 ? -8.483 -0.929 2.925 1.00 94.94 100 ILE A CA 1
ATOM 799 C C . ILE A 1 100 ? -8.431 -2.379 3.392 1.00 94.94 100 ILE A C 1
ATOM 801 O O . ILE A 1 100 ? -8.277 -2.656 4.581 1.00 94.94 100 ILE A O 1
ATOM 805 N N . ASP A 1 101 ? -8.497 -3.312 2.444 1.00 95.50 101 ASP A N 1
ATOM 806 C CA . ASP A 1 101 ? -8.157 -4.714 2.681 1.00 95.50 101 ASP A CA 1
ATOM 807 C C . ASP A 1 101 ? -6.705 -4.849 3.180 1.00 95.50 101 ASP A C 1
ATOM 809 O O . ASP A 1 101 ? -5.739 -4.454 2.515 1.00 95.50 101 ASP A O 1
ATOM 813 N N . ALA A 1 102 ? -6.554 -5.440 4.364 1.00 95.38 102 ALA A N 1
ATOM 814 C CA . ALA A 1 102 ? -5.279 -5.572 5.050 1.00 95.38 102 ALA A CA 1
ATOM 815 C C . ALA A 1 102 ? -4.282 -6.452 4.280 1.00 95.38 102 ALA A C 1
ATOM 817 O O . ALA A 1 102 ? -3.074 -6.219 4.350 1.00 95.38 102 ALA A O 1
ATOM 818 N N . LYS A 1 103 ? -4.755 -7.455 3.526 1.00 95.25 103 LYS A N 1
ATOM 819 C CA . LYS A 1 103 ? -3.898 -8.334 2.716 1.00 95.25 103 LYS A CA 1
ATOM 820 C C . LYS A 1 103 ? -3.398 -7.610 1.471 1.00 95.25 103 LYS A C 1
ATOM 822 O O . LYS A 1 103 ? -2.214 -7.733 1.163 1.00 95.25 103 LYS A O 1
ATOM 827 N N . LYS A 1 104 ? -4.252 -6.830 0.798 1.00 95.06 104 LYS A N 1
ATOM 828 C CA . LYS A 1 104 ? -3.845 -5.996 -0.349 1.00 95.06 104 LYS A CA 1
ATOM 829 C C . LYS A 1 104 ? -2.825 -4.943 0.071 1.00 95.06 104 LYS A C 1
ATOM 831 O O . LYS A 1 104 ? -1.780 -4.818 -0.565 1.00 95.06 104 LYS A O 1
ATOM 836 N N . LEU A 1 105 ? -3.085 -4.247 1.181 1.00 95.00 105 LEU A N 1
ATOM 837 C CA . LEU A 1 105 ? -2.141 -3.279 1.737 1.00 95.00 105 LEU A CA 1
ATOM 838 C C . LEU A 1 105 ? -0.816 -3.953 2.120 1.00 95.00 105 LEU A C 1
ATOM 840 O O . LEU A 1 105 ? 0.254 -3.459 1.778 1.00 95.00 105 LEU A O 1
ATOM 844 N N . HIS A 1 106 ? -0.871 -5.120 2.768 1.00 95.44 106 HIS A N 1
ATOM 845 C CA . HIS A 1 106 ? 0.326 -5.893 3.085 1.00 95.44 106 HIS A CA 1
ATOM 846 C C . HIS A 1 106 ? 1.133 -6.268 1.832 1.00 95.44 106 HIS A C 1
ATOM 848 O O . HIS A 1 106 ? 2.352 -6.116 1.822 1.00 95.44 106 HIS A O 1
ATOM 854 N N . GLN A 1 107 ? 0.465 -6.758 0.783 1.00 93.69 107 GLN A N 1
ATOM 855 C CA . GLN A 1 107 ? 1.104 -7.162 -0.469 1.00 93.69 107 GLN A CA 1
ATOM 856 C C . GLN A 1 107 ? 1.825 -5.992 -1.145 1.00 93.69 107 GLN A C 1
ATOM 858 O O . GLN A 1 107 ? 2.956 -6.163 -1.593 1.00 93.69 107 GLN A O 1
ATOM 863 N N . LEU A 1 108 ? 1.212 -4.806 -1.173 1.00 93.12 108 LEU A N 1
ATOM 864 C CA . LEU A 1 108 ? 1.862 -3.589 -1.660 1.00 93.12 108 LEU A CA 1
ATOM 865 C C . LEU A 1 108 ? 3.126 -3.296 -0.847 1.00 93.12 108 LEU A C 1
ATOM 867 O O . LEU A 1 108 ? 4.201 -3.108 -1.411 1.00 93.12 108 LEU A O 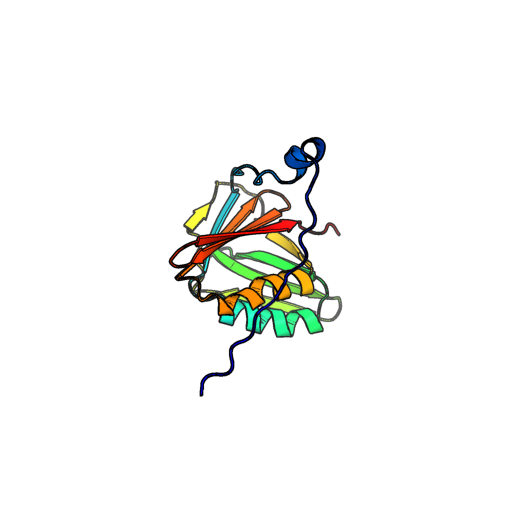1
ATOM 871 N N . LEU A 1 109 ? 3.024 -3.324 0.482 1.00 92.38 109 LEU A N 1
ATOM 872 C CA . LEU A 1 109 ? 4.141 -3.009 1.374 1.00 92.38 109 LEU A CA 1
ATOM 873 C C . LEU A 1 109 ? 5.289 -4.035 1.311 1.00 92.38 109 LEU A C 1
ATOM 875 O O . LEU A 1 109 ? 6.414 -3.703 1.681 1.00 92.38 109 LEU A O 1
ATOM 879 N N . CYS A 1 110 ? 5.066 -5.250 0.795 1.00 91.69 110 CYS A N 1
ATOM 880 C CA . CYS A 1 110 ? 6.149 -6.189 0.468 1.00 91.69 110 CYS A CA 1
ATOM 881 C C . CYS A 1 110 ? 7.103 -5.662 -0.618 1.00 91.69 110 CYS A C 1
ATOM 883 O O . CYS A 1 110 ? 8.230 -6.147 -0.712 1.00 91.69 110 CYS A O 1
ATOM 885 N N . CYS A 1 111 ? 6.704 -4.639 -1.379 1.00 85.00 111 CYS A N 1
ATOM 886 C CA . CYS A 1 111 ? 7.583 -3.929 -2.308 1.00 85.00 111 CYS A CA 1
ATOM 887 C C . CYS A 1 111 ? 8.684 -3.118 -1.598 1.00 85.00 111 CYS A C 1
ATOM 889 O O . CYS A 1 111 ? 9.504 -2.505 -2.274 1.00 85.00 111 CYS A O 1
ATOM 891 N N . GLU A 1 112 ? 8.774 -3.145 -0.259 1.00 81.50 112 GLU A N 1
ATOM 892 C CA . GLU A 1 112 ? 9.904 -2.574 0.494 1.00 81.50 112 GLU A CA 1
ATOM 893 C C . GLU A 1 112 ? 11.279 -3.042 -0.014 1.00 81.50 112 GLU A C 1
ATOM 895 O O . GLU A 1 112 ? 12.259 -2.313 0.119 1.00 81.50 112 GLU A O 1
ATOM 900 N N . LEU A 1 113 ? 11.355 -4.236 -0.619 1.00 82.44 113 LEU A N 1
ATOM 901 C CA . LEU A 1 113 ? 12.581 -4.795 -1.197 1.00 82.44 113 LEU A CA 1
ATOM 902 C C . LEU A 1 113 ? 13.138 -3.955 -2.355 1.00 82.44 113 LEU A C 1
ATOM 904 O O . LEU A 1 113 ? 14.322 -4.056 -2.661 1.00 82.44 113 LEU A O 1
ATOM 908 N N . LEU A 1 114 ? 12.307 -3.108 -2.967 1.00 84.94 114 LEU A N 1
ATOM 909 C CA . LEU A 1 114 ? 12.719 -2.159 -4.002 1.00 84.94 114 LEU A CA 1
ATOM 910 C C . LEU A 1 114 ? 13.499 -0.964 -3.438 1.00 84.94 114 LEU A C 1
ATOM 912 O O . LEU A 1 114 ? 14.020 -0.164 -4.210 1.00 84.94 114 LEU A O 1
ATOM 916 N N . ASN A 1 115 ? 13.571 -0.842 -2.106 1.00 82.44 115 ASN A N 1
ATOM 917 C CA . ASN A 1 115 ? 14.345 0.166 -1.387 1.00 82.44 115 ASN A CA 1
ATOM 918 C C . ASN A 1 115 ? 14.095 1.599 -1.898 1.00 82.44 115 ASN A C 1
ATOM 920 O O . ASN A 1 115 ? 15.030 2.336 -2.208 1.00 82.44 115 ASN A O 1
ATOM 924 N N . SER A 1 116 ? 12.820 1.986 -2.009 1.00 86.88 116 SER A N 1
ATOM 925 C CA . SER A 1 116 ? 12.435 3.346 -2.400 1.00 86.88 116 SER A CA 1
ATOM 926 C C . SER A 1 116 ? 13.066 4.374 -1.457 1.00 86.88 116 SER A C 1
ATOM 928 O O . SER A 1 116 ? 12.927 4.245 -0.237 1.00 86.88 116 SER A O 1
ATOM 930 N N . LYS A 1 117 ? 13.680 5.426 -2.003 1.00 87.00 117 LYS A N 1
ATOM 931 C CA . LYS A 1 117 ? 14.238 6.538 -1.213 1.00 87.00 117 LYS A CA 1
ATOM 932 C C . LYS A 1 117 ? 13.153 7.332 -0.494 1.00 87.00 117 LYS A C 1
ATOM 934 O O . LYS A 1 117 ? 13.376 7.847 0.598 1.00 87.00 117 LYS A O 1
ATOM 939 N N . LYS A 1 118 ? 11.989 7.440 -1.133 1.00 90.31 118 LYS A N 1
ATOM 940 C CA . LYS A 1 118 ? 10.836 8.195 -0.654 1.00 90.31 118 LYS A CA 1
ATOM 941 C C . LYS A 1 118 ? 9.568 7.515 -1.143 1.00 90.31 118 LYS A C 1
ATOM 943 O O . LYS A 1 118 ? 9.472 7.177 -2.319 1.00 90.31 118 LYS A O 1
ATOM 948 N N . THR A 1 119 ? 8.599 7.314 -0.258 1.00 93.69 119 THR A N 1
ATOM 949 C CA . THR A 1 119 ? 7.250 6.908 -0.660 1.00 93.69 119 THR A CA 1
ATOM 950 C C . THR A 1 119 ? 6.268 8.005 -0.295 1.00 93.69 119 THR A C 1
ATOM 952 O O . THR A 1 119 ? 6.259 8.469 0.844 1.00 93.69 119 THR A O 1
ATOM 955 N N . LEU A 1 120 ? 5.445 8.414 -1.253 1.00 94.19 120 LEU A N 1
ATOM 956 C CA . LEU A 1 120 ? 4.347 9.344 -1.028 1.00 94.19 120 LEU A CA 1
ATOM 957 C C . LEU A 1 120 ? 3.030 8.574 -0.999 1.00 94.19 120 LEU A C 1
ATOM 959 O O . LEU A 1 120 ? 2.774 7.740 -1.868 1.00 94.19 120 LEU A O 1
ATOM 963 N N . LEU A 1 121 ? 2.212 8.845 0.011 1.00 94.44 121 LEU A N 1
ATOM 964 C CA . LEU A 1 121 ? 0.843 8.359 0.114 1.00 94.44 121 LEU A CA 1
ATOM 965 C C . LEU A 1 121 ? -0.083 9.529 -0.135 1.00 94.44 121 LEU A C 1
ATOM 967 O O . LEU A 1 121 ? -0.135 10.456 0.670 1.00 94.44 121 LEU A O 1
ATOM 971 N N . HIS A 1 122 ? -0.823 9.456 -1.226 1.00 93.69 122 HIS A N 1
ATOM 972 C CA . HIS A 1 122 ? -1.803 10.453 -1.588 1.00 93.69 122 HIS A CA 1
ATOM 973 C C . HIS A 1 122 ? -3.211 9.924 -1.337 1.00 93.69 122 HIS A C 1
ATOM 975 O O . HIS A 1 122 ? -3.564 8.832 -1.786 1.00 93.69 122 HIS A O 1
ATOM 981 N N . PHE A 1 123 ? -4.018 10.710 -0.640 1.00 91.62 123 PHE A N 1
ATOM 982 C CA . PHE A 1 123 ? -5.420 10.416 -0.379 1.00 91.62 123 PHE A CA 1
ATOM 983 C C . PHE A 1 123 ? -6.282 11.169 -1.384 1.00 91.62 123 PHE A C 1
ATOM 985 O O . PHE A 1 123 ? -6.075 12.361 -1.599 1.00 91.62 123 PHE A O 1
ATOM 992 N N . HIS A 1 124 ? -7.235 10.480 -2.003 1.00 88.56 124 HIS A N 1
ATOM 993 C CA . HIS A 1 124 ? -8.222 11.092 -2.886 1.00 88.56 124 HIS A CA 1
ATOM 994 C C . HIS A 1 124 ? -9.547 10.339 -2.784 1.00 88.56 124 HIS A C 1
ATOM 996 O O . HIS A 1 124 ? -9.659 9.202 -3.258 1.00 88.56 124 HIS A O 1
ATOM 1002 N N . ASN A 1 125 ? -10.560 10.983 -2.203 1.00 83.12 125 ASN A N 1
ATOM 1003 C CA . ASN A 1 125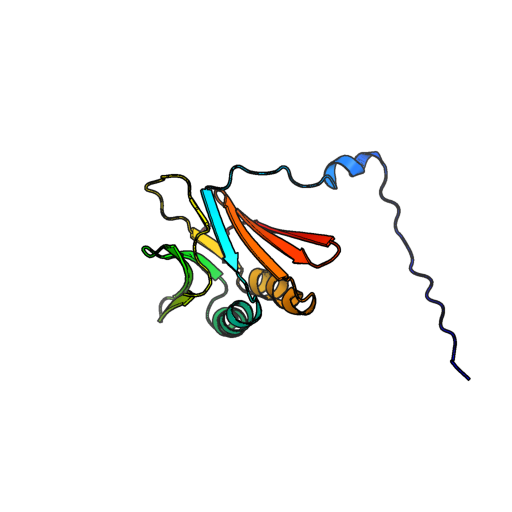 ? -11.892 10.416 -1.989 1.00 83.12 125 ASN A CA 1
ATOM 1004 C C . ASN A 1 125 ? -11.807 9.000 -1.385 1.00 83.12 125 ASN A C 1
ATOM 1006 O O . ASN A 1 125 ? -11.384 8.814 -0.250 1.00 83.12 125 ASN A O 1
ATOM 1010 N N . LYS A 1 126 ? -12.151 7.977 -2.177 1.00 83.38 126 LYS A N 1
ATOM 1011 C CA . LYS A 1 126 ? -12.146 6.557 -1.797 1.00 83.38 126 LYS A CA 1
ATOM 1012 C C . LYS A 1 126 ? -10.936 5.792 -2.336 1.00 83.38 126 LYS A C 1
ATOM 1014 O O . LYS A 1 126 ? -11.031 4.592 -2.558 1.00 83.38 126 LYS A O 1
ATOM 1019 N N . THR A 1 127 ? -9.822 6.441 -2.652 1.00 89.56 127 THR A N 1
ATOM 1020 C CA . THR A 1 127 ? -8.619 5.776 -3.179 1.00 89.56 127 THR A CA 1
ATOM 1021 C C . THR A 1 127 ? -7.366 6.332 -2.525 1.00 89.56 127 THR A C 1
ATOM 1023 O O . THR A 1 127 ? -7.240 7.535 -2.307 1.00 89.56 127 THR A O 1
ATOM 1026 N N . ILE A 1 128 ? -6.416 5.444 -2.249 1.00 92.69 128 ILE A N 1
ATOM 1027 C CA . ILE A 1 128 ? -5.080 5.808 -1.790 1.00 92.69 128 ILE A CA 1
ATOM 1028 C C . ILE A 1 128 ? -4.086 5.457 -2.885 1.00 92.69 128 ILE A C 1
ATOM 1030 O O . ILE A 1 128 ? -4.009 4.308 -3.328 1.00 92.69 128 ILE A O 1
ATOM 1034 N N . HIS A 1 129 ? -3.327 6.454 -3.314 1.00 93.94 129 HIS A N 1
ATOM 1035 C CA . HIS A 1 129 ? -2.270 6.317 -4.298 1.00 93.94 129 HIS A CA 1
ATOM 1036 C C . HIS A 1 129 ? -0.911 6.291 -3.591 1.00 93.94 129 HIS A C 1
ATOM 1038 O O . HIS A 1 129 ? -0.516 7.253 -2.938 1.00 93.94 129 HIS A O 1
ATOM 1044 N N . PHE A 1 130 ? -0.193 5.180 -3.725 1.00 93.88 130 PHE A N 1
ATOM 1045 C CA . PHE A 1 130 ? 1.187 5.035 -3.282 1.00 93.88 130 PHE A CA 1
ATOM 1046 C C . PHE A 1 130 ? 2.116 5.290 -4.462 1.00 93.88 130 PHE A C 1
ATOM 1048 O O . PHE A 1 130 ? 2.067 4.561 -5.453 1.00 93.88 130 PHE A O 1
ATOM 1055 N N . ASN A 1 131 ? 2.985 6.282 -4.320 1.00 93.69 131 ASN A N 1
ATOM 1056 C CA . ASN A 1 131 ? 4.045 6.588 -5.266 1.00 93.69 131 ASN A CA 1
ATOM 1057 C C . ASN A 1 131 ? 5.395 6.245 -4.626 1.00 93.69 131 ASN A C 1
ATOM 1059 O O . ASN A 1 131 ? 5.857 6.935 -3.712 1.00 93.69 131 ASN A O 1
ATOM 1063 N N . LEU A 1 132 ? 5.999 5.147 -5.081 1.00 93.56 132 LEU A N 1
ATOM 1064 C CA . LEU A 1 132 ? 7.316 4.698 -4.643 1.00 93.56 132 LEU A CA 1
ATOM 1065 C C . LEU A 1 132 ? 8.371 5.295 -5.574 1.00 93.56 132 LEU A C 1
ATOM 1067 O O . LEU A 1 132 ? 8.459 4.919 -6.743 1.00 93.56 132 LEU A O 1
ATOM 1071 N N . ASN A 1 133 ? 9.195 6.188 -5.032 1.00 92.88 133 ASN A N 1
ATOM 1072 C CA . ASN A 1 133 ? 10.321 6.785 -5.736 1.00 92.88 133 ASN A CA 1
ATOM 1073 C C . ASN A 1 133 ? 11.580 5.928 -5.528 1.00 92.88 133 ASN A C 1
ATOM 1075 O O . ASN A 1 133 ? 12.197 5.949 -4.452 1.00 92.88 133 ASN A O 1
ATOM 1079 N N . CYS A 1 134 ? 11.926 5.151 -6.552 1.00 89.94 134 CYS A N 1
ATOM 1080 C CA . CYS A 1 134 ? 13.163 4.383 -6.644 1.00 89.94 134 CYS A CA 1
ATOM 1081 C C . CYS A 1 134 ? 14.181 5.133 -7.521 1.00 89.94 134 CYS A C 1
ATOM 1083 O O . CYS A 1 134 ? 13.847 6.076 -8.227 1.00 89.94 134 CYS A O 1
ATOM 1085 N N . ASP A 1 135 ? 15.443 4.703 -7.507 1.00 88.06 135 ASP A N 1
ATOM 1086 C CA . ASP A 1 135 ? 16.543 5.458 -8.132 1.00 88.06 135 ASP A CA 1
ATOM 1087 C 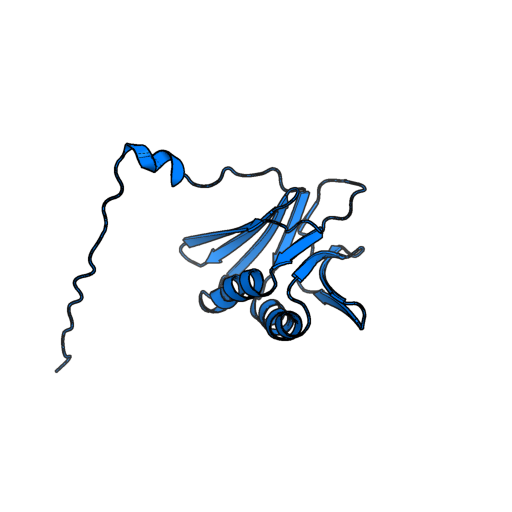C . ASP A 1 135 ? 16.394 5.720 -9.634 1.00 88.06 135 ASP A C 1
ATOM 1089 O O . ASP A 1 135 ? 16.895 6.724 -10.139 1.00 88.06 135 ASP A O 1
ATOM 1093 N N . HIS A 1 136 ? 15.720 4.822 -10.349 1.00 89.25 136 HIS A N 1
ATOM 1094 C CA . HIS A 1 136 ? 15.626 4.861 -11.810 1.00 89.25 136 HIS A CA 1
ATOM 1095 C C . HIS A 1 136 ? 14.193 4.788 -12.334 1.00 89.25 136 HIS A C 1
ATOM 1097 O O . HIS A 1 136 ? 13.982 4.860 -13.542 1.00 89.25 136 HIS A O 1
ATOM 1103 N N . PHE A 1 137 ? 13.214 4.598 -11.454 1.00 90.38 137 PHE A N 1
ATOM 1104 C CA . PHE A 1 137 ? 11.826 4.394 -11.840 1.00 90.38 137 PHE A CA 1
ATOM 1105 C C . PHE A 1 137 ? 10.887 4.766 -10.696 1.00 90.38 137 PHE A C 1
ATOM 1107 O O . PHE A 1 137 ? 11.271 4.778 -9.525 1.00 90.38 137 PHE A O 1
ATOM 1114 N N . PHE A 1 138 ? 9.633 5.010 -11.057 1.00 90.31 138 PHE A N 1
ATOM 1115 C CA . PHE A 1 138 ? 8.535 5.180 -10.118 1.00 90.31 138 PHE A CA 1
ATOM 1116 C C . PHE A 1 138 ? 7.604 3.982 -10.217 1.00 90.31 138 PHE A C 1
ATOM 1118 O O . PHE A 1 138 ? 7.429 3.411 -11.296 1.00 90.31 138 PHE A O 1
ATOM 1125 N N . ILE A 1 139 ? 7.006 3.600 -9.093 1.00 91.62 139 ILE A N 1
ATOM 1126 C CA . ILE A 1 139 ? 5.909 2.636 -9.092 1.00 91.62 139 ILE A CA 1
ATOM 1127 C C . ILE A 1 139 ? 4.698 3.269 -8.435 1.00 91.62 139 ILE A C 1
ATOM 1129 O O . ILE A 1 139 ? 4.763 3.744 -7.300 1.00 91.62 139 ILE A O 1
ATOM 1133 N N . HIS A 1 140 ? 3.591 3.208 -9.164 1.00 91.75 140 HIS A N 1
ATOM 1134 C CA . HIS A 1 140 ? 2.300 3.725 -8.759 1.00 91.75 140 HIS A CA 1
ATOM 1135 C C . HIS A 1 140 ? 1.381 2.562 -8.398 1.00 91.75 140 HIS A C 1
ATOM 1137 O O . HIS A 1 140 ? 1.156 1.656 -9.202 1.00 91.75 140 HIS A O 1
ATOM 1143 N N . PHE A 1 141 ? 0.835 2.585 -7.185 1.00 92.50 141 PHE A N 1
ATOM 1144 C CA . PHE A 1 141 ? -0.204 1.653 -6.761 1.00 92.50 141 PHE A CA 1
ATOM 1145 C C . PHE A 1 141 ? -1.437 2.420 -6.307 1.00 92.50 141 PHE A C 1
ATOM 1147 O O . PHE A 1 141 ? -1.337 3.329 -5.489 1.00 92.50 141 PHE A O 1
ATOM 1154 N N . HIS A 1 142 ? -2.608 1.997 -6.774 1.00 91.62 142 HIS A N 1
ATOM 1155 C CA . HIS A 1 142 ? -3.888 2.565 -6.370 1.00 91.62 142 HIS A CA 1
ATOM 1156 C C . HIS A 1 142 ? -4.680 1.514 -5.596 1.00 91.62 142 HIS A C 1
ATOM 1158 O O . HIS A 1 142 ? -4.987 0.441 -6.117 1.00 91.62 142 HIS A O 1
ATOM 1164 N N . LEU A 1 143 ? -4.998 1.815 -4.339 1.00 92.44 143 LEU A N 1
ATOM 1165 C CA . LEU A 1 143 ? -5.845 0.982 -3.494 1.00 92.44 143 LEU A CA 1
ATOM 1166 C C . LEU A 1 143 ? -7.186 1.677 -3.295 1.00 92.44 143 LEU A C 1
ATOM 1168 O O . LEU A 1 143 ? -7.254 2.743 -2.688 1.00 92.44 143 LEU A O 1
ATOM 1172 N N . ALA A 1 144 ? -8.250 1.060 -3.803 1.00 91.56 144 ALA A N 1
ATOM 1173 C CA . ALA A 1 144 ? -9.609 1.504 -3.540 1.00 91.56 144 ALA A CA 1
ATOM 1174 C C . ALA A 1 144 ? -10.012 1.173 -2.095 1.00 91.56 144 ALA A C 1
ATOM 1176 O O . ALA A 1 144 ? -9.712 0.088 -1.582 1.00 91.56 144 ALA A O 1
ATOM 1177 N N . SER A 1 145 ? -10.706 2.114 -1.465 1.00 91.12 145 SER A N 1
ATOM 1178 C CA . SER A 1 145 ? -11.370 1.934 -0.184 1.00 91.12 145 SER A CA 1
ATOM 1179 C C . SER A 1 145 ? -12.538 0.969 -0.352 1.00 91.12 145 SER A C 1
ATOM 1181 O O . SER A 1 145 ? -13.236 0.981 -1.364 1.00 91.12 145 SER A O 1
ATOM 1183 N N . VAL A 1 146 ? -12.753 0.144 0.661 1.00 88.88 146 VAL A N 1
ATOM 1184 C CA . VAL A 1 146 ? -13.897 -0.757 0.780 1.00 88.88 146 VAL A CA 1
ATOM 1185 C C . VAL A 1 146 ? -14.959 -0.036 1.610 1.00 88.88 146 VAL A C 1
ATOM 1187 O O . VAL A 1 146 ? -14.625 0.535 2.650 1.00 88.88 146 VAL A O 1
ATOM 1190 N N . GLU A 1 147 ? -16.200 -0.009 1.131 1.00 74.50 147 GLU A N 1
ATOM 1191 C CA . GLU A 1 147 ? -17.348 0.508 1.892 1.00 74.50 147 GLU A CA 1
ATOM 1192 C C . GLU A 1 147 ? -17.714 -0.456 3.037 1.00 74.50 147 GLU A C 1
ATOM 1194 O O . GLU A 1 147 ? -17.285 -1.615 3.027 1.00 74.50 147 GLU A O 1
ATOM 1199 N N . GLU A 1 148 ? -18.424 0.042 4.055 1.00 55.78 148 GLU A N 1
ATOM 1200 C CA . GLU A 1 148 ? -18.978 -0.789 5.141 1.00 55.78 148 GLU A CA 1
ATOM 1201 C C . GLU A 1 148 ? -20.095 -1.720 4.664 1.00 55.78 148 GLU A C 1
ATOM 1203 O O . GLU A 1 148 ? -20.916 -1.289 3.823 1.00 55.78 148 GLU A O 1
#

Organism: NCBI:txid488301

Sequence (148 aa):
MTRSCVHDIPVRIIHIDYWREFKEPPVLEYSATIEIGNLKKVRNVIERLKKLCPYIKLGTSQDGFLCMAAESQAFNCITIFKNAPLTAQIETDEEICARIDAKKLHQLLCCELLNSKKTLLHFHNKTIHFNLNCDHFFIHFHLASVEE